Protein AF-A0A9P7H876-F1 (afdb_monomer_lite)

Secondary structure (DSSP, 8-state):
-HHHHHHHHH-PPPP---SS-----HHHHHHHHHHHHHT--GGGS-TT----TTS-HHHHHHHHHHHHHHHHHHHHHHHHTT--HHHHHHHHHHHHHHHHTS-HHHHHHHHHHHHHHHHHHHHHHHHHHHH-SS--HHHHHHHHHHHHHHHHHTTTT-TTHHHHHHHHHHHHHTT-

Structure (mmCIF, N/CA/C/O backbone):
data_AF-A0A9P7H876-F1
#
_entry.id   AF-A0A9P7H876-F1
#
loop_
_atom_site.group_PDB
_atom_site.id
_atom_site.type_symbol
_atom_site.label_atom_id
_atom_site.label_alt_id
_atom_site.label_comp_id
_atom_site.label_asym_id
_atom_site.label_entity_id
_atom_site.label_seq_id
_atom_site.pdbx_PDB_ins_code
_atom_site.Cartn_x
_atom_site.Cartn_y
_atom_site.Cartn_z
_atom_site.occupancy
_atom_site.B_iso_or_equiv
_atom_site.auth_seq_id
_atom_site.auth_comp_id
_atom_site.auth_asym_id
_atom_site.auth_atom_id
_atom_site.pdbx_PDB_model_num
ATOM 1 N N . MET A 1 1 ? -6.556 14.927 -2.100 1.00 37.06 1 MET A N 1
ATOM 2 C CA . MET A 1 1 ? -7.364 13.724 -1.785 1.00 37.06 1 MET A CA 1
ATOM 3 C C . MET A 1 1 ? -8.294 13.955 -0.595 1.00 37.06 1 MET A C 1
ATOM 5 O O . MET A 1 1 ? -9.469 13.637 -0.712 1.00 37.06 1 MET A O 1
ATOM 9 N N . GLU A 1 2 ? -7.834 14.599 0.482 1.00 30.39 2 GLU A N 1
ATOM 10 C CA . GLU A 1 2 ? -8.668 14.987 1.641 1.00 30.39 2 GLU A CA 1
ATOM 11 C C . GLU A 1 2 ? -9.921 15.796 1.259 1.00 30.39 2 GLU A C 1
ATOM 13 O O . GLU A 1 2 ? -11.015 15.513 1.738 1.00 30.39 2 GLU A O 1
ATOM 18 N N . TYR A 1 3 ? -9.801 16.713 0.291 1.00 34.00 3 TYR A N 1
ATOM 19 C CA . TYR A 1 3 ? -10.935 17.474 -0.252 1.00 34.00 3 TYR A CA 1
ATOM 20 C C . TYR A 1 3 ? -12.016 16.610 -0.922 1.00 34.00 3 TYR A C 1
ATOM 22 O O . TYR A 1 3 ? -13.189 16.976 -0.904 1.00 34.00 3 TYR A O 1
ATOM 30 N N . ALA A 1 4 ? -11.655 15.468 -1.516 1.00 43.41 4 ALA A N 1
ATOM 31 C CA . ALA A 1 4 ? -12.630 14.571 -2.137 1.00 43.41 4 ALA A CA 1
ATOM 32 C C . ALA A 1 4 ? -13.400 13.774 -1.073 1.00 43.41 4 ALA A C 1
ATOM 34 O O . ALA A 1 4 ? -14.603 13.570 -1.209 1.00 43.41 4 ALA A O 1
ATOM 35 N N . ILE A 1 5 ? -12.722 13.393 0.013 1.00 46.94 5 ILE A N 1
ATOM 36 C CA . ILE A 1 5 ? -13.298 12.642 1.136 1.00 46.94 5 ILE A CA 1
ATOM 37 C C . ILE A 1 5 ?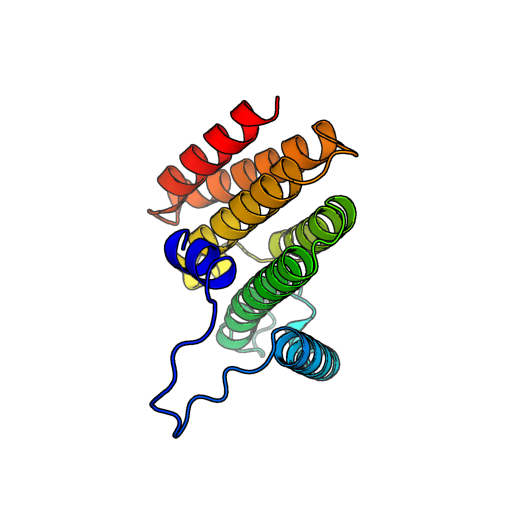 -14.200 13.548 1.992 1.00 46.94 5 ILE A C 1
ATOM 39 O O . ILE A 1 5 ? -15.303 13.144 2.359 1.00 46.94 5 ILE A O 1
ATOM 43 N N . LEU A 1 6 ? -13.788 14.798 2.238 1.00 40.34 6 LEU A N 1
ATOM 44 C CA . LEU A 1 6 ? -14.593 15.796 2.955 1.00 40.34 6 LEU A CA 1
ATOM 45 C C . LEU A 1 6 ? -15.859 16.196 2.179 1.00 40.34 6 LEU A C 1
ATOM 47 O O . LEU A 1 6 ? -16.937 16.264 2.768 1.00 40.34 6 LEU A O 1
ATOM 51 N N . ASN A 1 7 ? -15.771 16.373 0.855 1.00 44.81 7 ASN A N 1
ATOM 52 C CA . ASN A 1 7 ? -16.944 16.688 0.028 1.00 44.81 7 ASN A CA 1
ATOM 53 C C . ASN A 1 7 ? -17.951 15.531 -0.066 1.00 44.81 7 ASN A C 1
ATOM 55 O O . ASN A 1 7 ? -19.152 15.778 -0.156 1.00 44.81 7 ASN A O 1
ATOM 59 N N . LEU A 1 8 ? -17.493 14.277 -0.004 1.00 49.59 8 LEU A N 1
ATOM 60 C CA . LEU A 1 8 ? -18.383 13.110 -0.001 1.00 49.59 8 LEU A CA 1
ATOM 61 C C . LEU A 1 8 ? -19.187 12.977 1.301 1.00 49.59 8 LEU A C 1
ATOM 63 O O . LEU A 1 8 ? -20.261 12.384 1.285 1.00 49.59 8 LEU A O 1
ATOM 67 N N . ARG A 1 9 ? -18.698 13.542 2.414 1.00 44.84 9 ARG A N 1
ATOM 68 C CA . ARG A 1 9 ? -19.367 13.482 3.724 1.00 44.84 9 ARG A CA 1
ATOM 69 C C . ARG A 1 9 ? -20.324 14.653 3.996 1.00 44.84 9 ARG A C 1
ATOM 71 O O . ARG A 1 9 ? -21.127 14.541 4.916 1.00 44.84 9 ARG A O 1
ATOM 78 N N . GLN A 1 10 ? -20.266 15.756 3.238 1.00 43.75 10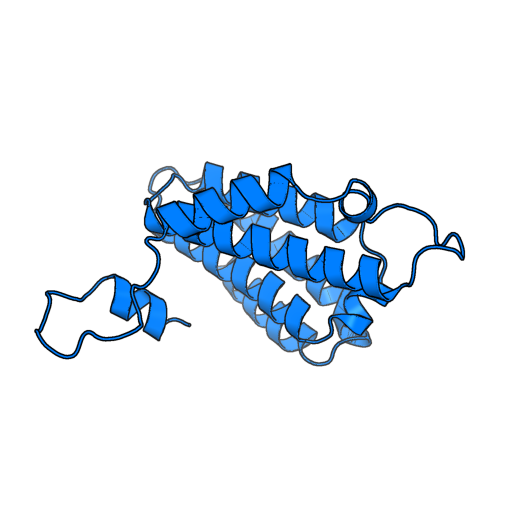 GLN A N 1
ATOM 79 C CA . GLN A 1 10 ? -20.966 17.006 3.598 1.00 43.75 10 GLN A CA 1
ATOM 80 C C . GLN A 1 10 ? -22.099 17.484 2.665 1.00 43.75 10 GLN A C 1
ATOM 82 O O . GLN A 1 10 ? -22.756 18.471 2.995 1.00 43.75 10 GLN A O 1
ATOM 87 N N . GLN A 1 11 ? -22.410 16.842 1.535 1.00 41.97 11 GLN A N 1
ATOM 88 C CA . GLN A 1 11 ? -23.398 17.423 0.607 1.00 41.97 11 GLN A CA 1
ATOM 89 C C . GLN A 1 11 ? -24.859 17.007 0.873 1.00 41.97 11 GLN A C 1
ATOM 91 O O . GLN A 1 11 ? -25.334 15.973 0.409 1.00 41.97 11 GLN A O 1
ATOM 96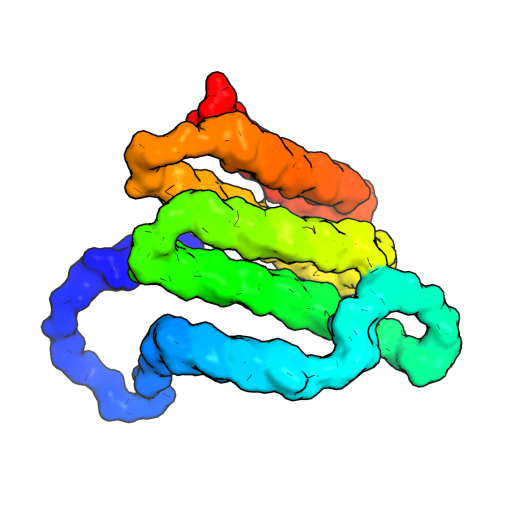 N N . LYS A 1 12 ? -25.611 17.908 1.529 1.00 40.78 12 LYS A N 1
ATOM 97 C CA . LYS A 1 12 ? -27.022 18.178 1.178 1.00 40.78 12 LYS A CA 1
ATOM 98 C C . LYS A 1 12 ? -27.069 18.746 -0.254 1.00 40.78 12 LYS A C 1
ATOM 100 O O . LYS A 1 12 ? -26.170 19.507 -0.607 1.00 40.78 12 LYS A O 1
ATOM 105 N N . PRO A 1 13 ? -28.089 18.435 -1.074 1.00 42.53 13 PRO A N 1
ATOM 106 C CA . PRO A 1 13 ? -28.047 18.731 -2.502 1.00 42.53 13 PRO A CA 1
ATOM 107 C C . PRO A 1 13 ? -28.419 20.194 -2.787 1.00 42.53 13 PRO A C 1
ATOM 109 O O . PRO A 1 13 ? -29.501 20.623 -2.377 1.00 42.53 13 PRO A O 1
ATOM 112 N N . PRO A 1 14 ? -27.629 20.951 -3.569 1.00 40.75 14 PRO A N 1
ATOM 113 C CA . PRO A 1 14 ? -28.162 22.042 -4.359 1.00 40.75 14 PRO A CA 1
ATOM 114 C C . PRO A 1 14 ? -28.348 21.598 -5.815 1.00 40.75 14 PRO A C 1
ATOM 116 O O . PRO A 1 14 ? -27.544 20.876 -6.403 1.00 40.75 14 PRO A O 1
ATOM 119 N N . LYS A 1 15 ? -29.487 22.018 -6.360 1.00 45.75 15 LYS A N 1
ATOM 120 C CA . LYS A 1 15 ? -29.971 21.769 -7.717 1.00 45.75 15 LYS A CA 1
ATOM 121 C C . LYS A 1 15 ? -29.101 22.465 -8.776 1.00 45.75 15 LYS A C 1
ATOM 123 O O . LYS A 1 15 ? -28.617 23.562 -8.528 1.00 45.75 15 LYS A O 1
ATOM 128 N N . ALA A 1 16 ? -29.114 21.868 -9.977 1.00 41.44 16 ALA A N 1
ATOM 129 C CA . ALA A 1 16 ? -28.639 22.366 -11.280 1.00 41.44 16 ALA A CA 1
ATOM 130 C C . ALA A 1 16 ? -27.106 22.363 -11.448 1.00 41.44 16 ALA A C 1
ATOM 132 O O . ALA A 1 16 ? -26.400 23.002 -10.687 1.00 41.44 16 ALA A O 1
ATOM 133 N N . THR A 1 17 ? -26.500 21.644 -12.395 1.00 37.09 17 THR A N 1
ATOM 134 C CA . THR A 1 17 ? -26.864 21.362 -13.794 1.00 37.09 17 THR A CA 1
ATOM 135 C C . THR A 1 17 ? -26.545 19.906 -14.159 1.00 37.09 17 THR A C 1
ATOM 137 O O . THR A 1 17 ? -25.405 19.458 -14.086 1.00 37.09 17 THR A O 1
ATOM 140 N N . ALA A 1 18 ? -27.574 19.161 -14.560 1.00 44.75 18 ALA A N 1
ATOM 141 C CA . ALA A 1 18 ? -27.493 17.752 -14.921 1.00 44.75 18 ALA A CA 1
ATOM 142 C C . ALA A 1 18 ? -27.593 17.591 -16.439 1.00 44.75 18 ALA A C 1
ATOM 144 O O . ALA A 1 18 ? -28.698 17.616 -16.966 1.00 44.75 18 ALA A O 1
ATOM 145 N N . VAL A 1 19 ? -26.461 17.412 -17.124 1.00 39.78 19 VAL A N 1
ATOM 146 C CA . VAL A 1 19 ? -26.380 16.664 -18.389 1.00 39.78 19 VAL A CA 1
ATOM 147 C C . VAL A 1 19 ? -24.948 16.095 -18.483 1.00 39.78 19 VAL A C 1
ATOM 149 O O . VAL A 1 19 ? -23.993 16.861 -18.464 1.00 39.78 19 VAL A O 1
ATOM 152 N N . PHE A 1 20 ? -24.801 14.765 -18.547 1.00 34.69 20 PHE A N 1
ATOM 153 C CA . PHE A 1 20 ? -23.563 13.990 -18.816 1.00 34.69 20 PHE A CA 1
ATOM 154 C C . PHE A 1 20 ? -22.565 13.598 -17.709 1.00 34.69 20 PHE A C 1
ATOM 156 O O . PHE A 1 20 ? -21.537 13.014 -18.033 1.00 34.69 20 PHE A O 1
ATOM 163 N N . CYS A 1 21 ? -22.879 13.736 -16.421 1.00 37.50 21 CYS A N 1
ATOM 164 C CA . CYS A 1 21 ? -22.127 13.025 -15.374 1.00 37.50 21 CYS A CA 1
ATOM 165 C C . CYS A 1 21 ? -23.088 12.353 -14.391 1.00 37.50 21 CYS A C 1
ATOM 167 O O . CYS A 1 21 ? -23.194 12.773 -13.238 1.00 37.50 21 CYS A O 1
ATOM 169 N N . GLU A 1 22 ? -23.789 11.301 -14.827 1.00 39.00 22 GLU A N 1
ATOM 170 C CA . GLU A 1 22 ? -24.273 10.307 -13.865 1.00 39.00 22 GLU A CA 1
ATOM 171 C C . GLU A 1 22 ? -23.036 9.666 -13.242 1.00 39.00 22 GLU A C 1
ATOM 173 O O . GLU A 1 22 ? -22.391 8.790 -13.813 1.00 39.00 22 GLU A O 1
ATOM 178 N N . ARG A 1 23 ? -22.625 10.210 -12.097 1.00 50.03 23 ARG A N 1
ATOM 179 C CA . ARG A 1 23 ? -21.533 9.679 -11.294 1.00 50.03 23 ARG A CA 1
ATOM 180 C C . ARG A 1 23 ? -21.954 8.253 -10.923 1.00 50.03 23 ARG A C 1
ATOM 182 O O . ARG A 1 23 ? -22.947 8.125 -10.203 1.00 50.03 23 ARG A O 1
ATOM 189 N N . PRO A 1 24 ? -21.283 7.198 -11.422 1.00 52.22 24 PRO A N 1
ATOM 190 C CA . PRO A 1 24 ? -21.703 5.841 -11.119 1.00 52.22 24 PRO A CA 1
ATOM 191 C C . PRO A 1 24 ? -21.682 5.680 -9.604 1.00 52.22 24 PRO A C 1
ATOM 193 O O . PRO A 1 24 ? -20.747 6.137 -8.935 1.00 52.22 24 PRO A O 1
ATOM 196 N N . SER A 1 25 ? -22.744 5.095 -9.050 1.00 53.56 25 SER A N 1
ATOM 197 C CA . SER A 1 25 ? -22.785 4.836 -7.618 1.00 53.56 25 SER A CA 1
ATOM 198 C C . SER A 1 25 ? -21.553 4.002 -7.235 1.00 53.56 25 SER A C 1
ATOM 200 O O . SER A 1 25 ? -21.103 3.164 -8.023 1.00 53.56 25 SER A O 1
ATOM 202 N N . PRO A 1 26 ? -20.983 4.180 -6.032 1.00 55.97 26 PRO A N 1
ATOM 203 C CA . PRO A 1 26 ? -19.847 3.372 -5.588 1.00 55.97 26 PRO A CA 1
ATOM 204 C C . PRO A 1 26 ? -20.117 1.862 -5.693 1.00 55.97 26 PRO A C 1
ATOM 206 O O . PRO A 1 26 ? -19.214 1.081 -5.967 1.00 55.97 26 PRO A O 1
ATOM 209 N N . THR A 1 27 ? -21.381 1.453 -5.550 1.00 53.44 27 THR A N 1
ATOM 210 C CA . THR A 1 27 ? -21.845 0.082 -5.795 1.00 53.44 27 THR A CA 1
ATOM 211 C C . THR A 1 27 ? -21.708 -0.345 -7.258 1.00 53.44 27 THR A C 1
ATOM 213 O O . THR A 1 27 ? -21.168 -1.418 -7.504 1.00 53.44 27 THR A O 1
ATOM 216 N N . ALA A 1 28 ? -22.101 0.495 -8.219 1.00 57.97 28 ALA A N 1
ATOM 217 C CA . ALA A 1 28 ? -21.959 0.213 -9.647 1.00 57.97 28 ALA A CA 1
ATOM 218 C C . ALA A 1 28 ? -20.484 0.129 -10.076 1.00 57.97 28 ALA A C 1
ATOM 220 O O . ALA A 1 28 ? -20.132 -0.684 -10.931 1.00 57.97 28 ALA A O 1
ATOM 221 N N . LEU A 1 29 ? -19.601 0.920 -9.453 1.00 57.69 29 LEU A N 1
ATOM 222 C CA . LEU A 1 29 ? -18.151 0.813 -9.658 1.00 57.69 29 LEU A CA 1
ATOM 223 C C . LEU A 1 29 ? -17.593 -0.519 -9.140 1.00 57.69 29 LEU A C 1
ATOM 225 O O . LEU A 1 29 ? -16.807 -1.156 -9.838 1.00 57.69 29 LEU A O 1
ATOM 229 N N . LEU A 1 30 ? -18.017 -0.962 -7.952 1.00 58.06 30 LEU A N 1
ATOM 230 C CA . LEU A 1 30 ? -17.601 -2.250 -7.384 1.00 58.06 30 LEU A CA 1
ATOM 231 C C . LEU A 1 30 ? -18.123 -3.440 -8.199 1.00 58.06 30 LEU A C 1
ATOM 233 O O . LEU A 1 30 ? -17.388 -4.397 -8.419 1.00 58.06 30 LEU A O 1
ATOM 237 N N . GLU A 1 31 ? -19.363 -3.380 -8.686 1.00 61.56 31 GLU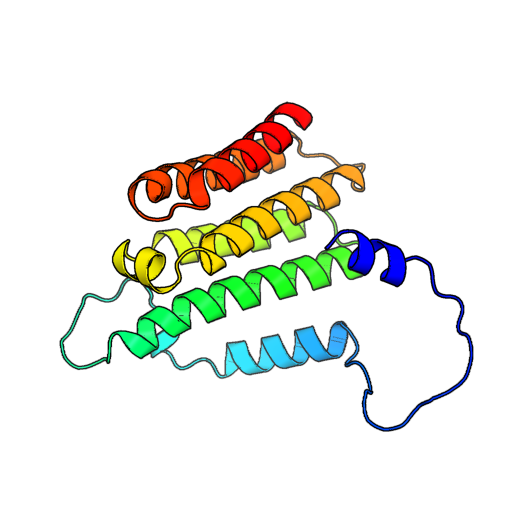 A N 1
ATOM 238 C CA . GLU A 1 31 ? -19.929 -4.412 -9.565 1.00 61.56 31 GLU A CA 1
ATOM 239 C C . GLU A 1 31 ? -19.218 -4.460 -10.920 1.00 61.56 31 GLU A C 1
ATOM 241 O O . GLU A 1 31 ? -18.868 -5.540 -11.398 1.00 61.56 31 GLU A O 1
ATOM 246 N N . SER A 1 32 ? -18.924 -3.296 -11.503 1.00 55.28 32 SER A N 1
ATOM 247 C CA . SER A 1 32 ? -18.141 -3.204 -12.740 1.00 55.28 32 SER A CA 1
ATOM 248 C C . SER A 1 32 ? -16.734 -3.773 -12.548 1.00 55.28 32 SER A C 1
ATOM 250 O O . SER A 1 32 ? -16.229 -4.487 -13.413 1.00 55.28 32 SER A O 1
ATOM 252 N N . LEU A 1 33 ? -16.110 -3.523 -11.393 1.00 56.59 33 LEU A N 1
ATOM 253 C CA . LEU A 1 33 ? -14.829 -4.128 -11.029 1.00 56.59 33 LEU A CA 1
ATOM 254 C C . LEU A 1 33 ? -14.922 -5.636 -10.840 1.00 56.59 33 LEU A C 1
ATOM 256 O O . LEU A 1 33 ? -14.048 -6.352 -11.317 1.00 56.59 33 LEU A O 1
ATOM 260 N N . ALA A 1 34 ? -15.975 -6.133 -10.193 1.00 62.66 34 ALA A N 1
ATOM 261 C CA . ALA A 1 34 ? -16.193 -7.566 -10.036 1.00 62.66 34 ALA A CA 1
ATOM 262 C C . ALA A 1 34 ? -16.342 -8.260 -11.402 1.00 62.66 34 ALA A C 1
ATOM 264 O O . ALA A 1 34 ? -15.735 -9.308 -11.633 1.00 62.66 34 ALA A O 1
ATOM 265 N N . GLN A 1 35 ? -17.073 -7.648 -12.339 1.00 55.12 35 GLN A N 1
ATOM 266 C CA . GLN A 1 35 ? -17.201 -8.142 -13.713 1.00 55.12 35 GLN A CA 1
ATOM 267 C C . GLN A 1 35 ? -15.879 -8.072 -14.487 1.00 55.12 35 GLN A C 1
ATOM 269 O O . GLN A 1 35 ? -15.509 -9.038 -15.160 1.00 55.12 35 GLN A O 1
ATOM 274 N N . LEU A 1 36 ? -15.124 -6.978 -14.357 1.00 54.72 36 LEU A N 1
ATOM 275 C CA . LEU A 1 36 ? -13.788 -6.847 -14.946 1.00 54.72 36 LEU A CA 1
ATOM 276 C C . LEU A 1 36 ? -12.816 -7.897 -14.388 1.00 54.72 36 LEU A C 1
ATOM 278 O O . LEU A 1 36 ? -12.060 -8.498 -15.149 1.00 54.72 36 LEU A O 1
ATOM 282 N N . LYS A 1 37 ? -12.877 -8.181 -13.083 1.00 54.34 37 LYS A N 1
ATOM 283 C CA . LYS A 1 37 ? -12.071 -9.209 -12.409 1.00 54.34 37 LYS A CA 1
ATOM 284 C C . LYS A 1 37 ? -12.420 -10.618 -12.884 1.00 54.34 37 LYS A C 1
ATOM 286 O O . LYS A 1 37 ? -11.522 -11.429 -13.123 1.00 54.34 37 LYS A O 1
ATOM 291 N N . ALA A 1 38 ? -13.710 -10.912 -13.045 1.00 58.72 38 ALA A N 1
ATOM 292 C CA . ALA A 1 38 ? -14.180 -12.179 -13.600 1.00 58.72 38 ALA A CA 1
ATOM 293 C C . ALA A 1 38 ? -13.743 -12.359 -15.064 1.00 58.72 38 ALA A C 1
ATOM 295 O O . ALA A 1 38 ? -13.438 -13.473 -15.483 1.00 58.72 38 ALA A O 1
ATOM 296 N N . SER A 1 39 ? -13.639 -11.253 -15.804 1.00 52.19 39 SER A N 1
ATOM 297 C CA . SER A 1 39 ? -13.244 -11.217 -17.217 1.00 52.19 39 SER A CA 1
ATOM 298 C C . SER A 1 39 ? -11.732 -11.073 -17.432 1.00 52.19 39 SER A C 1
ATOM 300 O O . SER A 1 39 ? -11.281 -10.997 -18.575 1.00 52.19 39 SER A O 1
ATOM 302 N N . LYS A 1 40 ? -10.931 -11.012 -16.354 1.00 56.00 40 LYS A N 1
ATOM 303 C CA . LYS A 1 40 ? -9.481 -10.794 -16.427 1.00 56.00 40 LYS A CA 1
ATOM 304 C C . LYS A 1 40 ? -8.829 -11.976 -17.162 1.00 56.00 40 LYS A C 1
ATOM 306 O O . LYS A 1 40 ? -8.925 -13.106 -16.672 1.00 56.00 40 LYS A O 1
ATOM 311 N N . PRO A 1 41 ? -8.138 -11.749 -18.297 1.00 55.38 41 PRO A N 1
ATOM 312 C CA . PRO A 1 41 ? -7.391 -12.797 -18.978 1.00 55.38 41 PRO A CA 1
ATOM 313 C C . PRO A 1 41 ? -6.427 -13.471 -18.000 1.00 55.38 41 PRO A C 1
ATOM 315 O O . PRO A 1 41 ? -5.742 -12.779 -17.246 1.00 55.38 41 PRO A O 1
ATOM 318 N N . PHE A 1 42 ? -6.347 -14.805 -18.030 1.00 53.75 42 PHE A N 1
ATOM 319 C CA . PHE A 1 42 ? -5.460 -15.602 -17.166 1.00 53.75 42 PHE A CA 1
ATOM 320 C C . PHE A 1 42 ? -4.010 -15.083 -17.167 1.00 53.75 42 PHE A C 1
ATOM 322 O O . PHE A 1 42 ? -3.344 -15.065 -16.139 1.00 53.75 42 PHE A O 1
ATOM 329 N N . VAL A 1 43 ? -3.573 -14.548 -18.307 1.00 49.50 43 VAL A N 1
ATOM 330 C CA . VAL A 1 43 ? -2.281 -13.885 -18.519 1.00 49.50 43 VAL A CA 1
ATOM 331 C C . VAL A 1 43 ? -2.002 -12.728 -17.545 1.00 49.50 43 VAL A C 1
ATOM 333 O O . VAL A 1 43 ? -0.862 -12.518 -17.157 1.00 49.50 43 VAL A O 1
ATOM 336 N N . LEU A 1 44 ? -3.023 -11.986 -17.106 1.00 50.94 44 LEU A N 1
ATOM 337 C CA . LEU A 1 44 ? -2.863 -10.877 -16.157 1.00 50.94 44 LEU A CA 1
ATOM 338 C C . LEU A 1 44 ? -2.962 -11.324 -14.687 1.00 50.94 44 LEU A C 1
ATOM 340 O O . LEU A 1 44 ? -2.822 -10.487 -13.795 1.00 50.94 44 LEU A O 1
ATOM 344 N N . ARG A 1 45 ? -3.276 -12.601 -14.413 1.00 54.84 45 ARG A N 1
ATOM 345 C CA . ARG A 1 45 ? -3.365 -13.136 -13.042 1.00 54.84 45 ARG A CA 1
ATOM 346 C C . ARG A 1 45 ? -2.015 -13.544 -12.462 1.00 54.84 45 ARG A C 1
ATOM 348 O O . ARG A 1 45 ? -1.941 -13.690 -11.252 1.00 54.84 45 ARG A O 1
ATOM 355 N N . VAL A 1 46 ? -0.983 -13.733 -13.283 1.00 55.88 46 VAL A N 1
ATOM 356 C CA . VAL A 1 46 ? 0.294 -14.285 -12.820 1.00 55.88 46 VAL A CA 1
ATOM 357 C C . VAL A 1 46 ? 1.409 -13.269 -13.046 1.00 55.88 46 VAL A C 1
ATOM 359 O O . VAL A 1 46 ? 2.006 -13.207 -14.119 1.00 55.88 46 VAL A O 1
ATOM 362 N N . LEU A 1 47 ? 1.677 -12.451 -12.024 1.00 55.91 47 LEU A N 1
ATOM 363 C CA . LEU A 1 47 ? 2.818 -11.523 -12.007 1.00 55.91 47 LEU A CA 1
ATOM 364 C C . LEU A 1 47 ? 4.160 -12.272 -11.900 1.00 55.91 47 LEU A C 1
ATOM 366 O O . LEU A 1 47 ? 5.192 -11.757 -12.326 1.00 55.91 47 LEU A O 1
ATOM 370 N N . SER A 1 48 ? 4.106 -13.520 -11.431 1.00 49.75 48 SER A N 1
ATOM 371 C CA . SER A 1 48 ? 5.208 -14.447 -11.173 1.00 49.75 48 SER A CA 1
ATOM 372 C C . SER A 1 48 ? 5.686 -15.270 -12.390 1.00 49.75 48 SER A C 1
ATOM 374 O O . SER A 1 48 ? 6.618 -16.063 -12.258 1.00 49.75 48 SER A O 1
ATOM 376 N N . GLN A 1 49 ? 5.115 -15.104 -13.596 1.00 53.41 49 GLN A N 1
ATOM 377 C CA . GLN A 1 49 ? 5.600 -15.815 -14.795 1.00 53.41 49 GLN A CA 1
ATOM 378 C C . GLN A 1 49 ? 6.930 -15.238 -15.306 1.00 53.41 49 GLN A C 1
ATOM 380 O O . GLN A 1 49 ? 7.035 -14.026 -15.544 1.00 53.41 49 GLN A O 1
ATOM 385 N N . SER A 1 50 ? 7.905 -16.130 -15.548 1.00 47.81 50 SER A N 1
ATOM 386 C CA . SER A 1 50 ? 9.214 -15.824 -16.149 1.00 47.81 50 SER A CA 1
ATOM 387 C C . SER A 1 50 ? 9.059 -14.993 -17.435 1.00 47.81 50 SER A C 1
ATOM 389 O O . SER A 1 50 ? 7.983 -14.978 -18.053 1.00 47.81 50 SER A O 1
ATOM 391 N N . PRO A 1 51 ? 10.088 -14.232 -17.844 1.00 49.59 51 PRO A N 1
ATOM 392 C CA . PRO A 1 51 ? 10.045 -13.470 -19.082 1.00 49.59 51 PRO A CA 1
ATOM 393 C C . PRO A 1 51 ? 10.172 -14.425 -20.278 1.00 49.59 51 PRO A C 1
ATOM 395 O O . PRO A 1 51 ? 11.181 -14.418 -20.968 1.00 49.59 51 PRO A O 1
ATOM 398 N N . ASP A 1 52 ? 9.164 -15.263 -20.523 1.00 48.56 52 ASP A N 1
ATOM 399 C CA . ASP A 1 52 ? 9.020 -15.914 -21.820 1.00 48.56 52 ASP A CA 1
ATOM 400 C C . ASP A 1 52 ? 8.758 -14.832 -22.871 1.00 48.56 52 ASP A C 1
ATOM 402 O O . ASP A 1 52 ? 7.868 -13.985 -22.728 1.00 48.56 52 ASP A O 1
ATOM 406 N N . GLU A 1 53 ? 9.564 -14.877 -23.930 1.00 49.00 53 GLU A N 1
ATOM 407 C CA . GLU A 1 53 ? 9.781 -13.851 -24.962 1.00 49.00 53 GLU A CA 1
ATOM 408 C C . GLU A 1 53 ? 8.533 -13.488 -25.798 1.00 49.00 53 GLU A C 1
ATOM 410 O O . GLU A 1 53 ? 8.595 -12.642 -26.689 1.00 49.00 53 GLU A O 1
ATOM 415 N N . LEU A 1 54 ? 7.377 -14.092 -25.511 1.00 43.72 54 LEU A N 1
ATOM 416 C CA . LEU A 1 54 ? 6.155 -14.008 -26.316 1.00 43.72 54 LEU A CA 1
ATOM 417 C C . LEU A 1 54 ? 5.058 -13.102 -25.743 1.00 43.72 54 LEU A C 1
ATOM 419 O O . LEU A 1 54 ? 4.141 -12.727 -26.475 1.00 43.72 54 LEU A O 1
ATOM 423 N N . GLN A 1 55 ? 5.133 -12.698 -24.472 1.00 50.44 55 GLN A N 1
ATOM 424 C CA . GLN A 1 55 ? 4.214 -11.697 -23.925 1.00 50.44 55 GLN A CA 1
ATOM 425 C C . GLN A 1 55 ? 4.912 -10.348 -23.830 1.00 50.44 55 GLN A C 1
ATOM 427 O O . GLN A 1 55 ? 5.840 -10.170 -23.045 1.00 50.44 55 GLN A O 1
ATOM 432 N N . SER A 1 56 ? 4.444 -9.380 -24.623 1.00 53.84 56 SER A N 1
ATOM 433 C CA . SER A 1 56 ? 4.939 -8.005 -24.574 1.00 53.84 56 SER A CA 1
ATOM 434 C C . SER A 1 56 ? 4.977 -7.521 -23.125 1.00 53.84 56 SER A C 1
ATOM 436 O O . SER A 1 56 ? 3.941 -7.484 -22.457 1.00 53.84 56 SER A O 1
ATOM 438 N N . ASN A 1 57 ? 6.160 -7.113 -22.655 1.00 57.91 57 ASN A N 1
ATOM 439 C CA . ASN A 1 57 ? 6.388 -6.557 -21.316 1.00 57.91 57 ASN A CA 1
ATOM 440 C C . ASN A 1 57 ? 5.321 -5.510 -20.922 1.00 57.91 57 ASN A C 1
ATOM 442 O O . ASN A 1 57 ? 4.938 -5.408 -19.760 1.00 57.91 57 ASN A O 1
ATOM 446 N N . ARG A 1 58 ? 4.750 -4.810 -21.915 1.00 59.59 58 ARG A N 1
ATOM 447 C CA . ARG A 1 58 ? 3.639 -3.859 -21.782 1.00 59.59 58 ARG A CA 1
ATOM 448 C C . ARG A 1 58 ? 2.388 -4.434 -21.099 1.00 59.59 58 ARG A C 1
ATOM 450 O O . ARG A 1 58 ? 1.786 -3.738 -20.287 1.00 59.59 58 ARG A O 1
ATOM 457 N N . CYS A 1 59 ? 2.009 -5.681 -21.384 1.00 61.25 59 CYS A N 1
ATOM 458 C CA . CYS A 1 59 ? 0.840 -6.327 -20.775 1.00 61.25 59 CYS A CA 1
ATOM 459 C C . CYS A 1 59 ? 1.071 -6.654 -19.293 1.00 61.25 59 CYS A C 1
ATOM 461 O O . CYS A 1 59 ? 0.167 -6.461 -18.481 1.00 61.25 59 CYS A O 1
ATOM 463 N N . LYS A 1 60 ? 2.289 -7.077 -18.929 1.00 62.62 60 LYS A N 1
ATOM 464 C CA . LYS A 1 60 ? 2.667 -7.341 -17.532 1.00 62.62 60 LYS A CA 1
ATOM 465 C C . LYS A 1 60 ? 2.728 -6.045 -16.709 1.00 62.62 60 LYS A C 1
ATOM 467 O O . LYS A 1 60 ? 2.207 -6.002 -15.601 1.00 62.62 60 LYS A O 1
ATOM 472 N N . PHE A 1 61 ? 3.234 -4.948 -17.282 1.00 66.69 61 PHE A N 1
ATOM 473 C CA . PHE A 1 61 ? 3.214 -3.630 -16.623 1.00 66.69 61 PHE A CA 1
ATOM 474 C C . PHE A 1 61 ? 1.797 -3.116 -16.362 1.00 66.69 61 PHE A C 1
ATOM 476 O O . PHE A 1 61 ? 1.493 -2.644 -15.265 1.00 66.69 61 PHE A O 1
ATOM 483 N N . MET A 1 62 ? 0.909 -3.252 -17.350 1.00 69.44 62 MET A N 1
ATOM 484 C CA . MET A 1 62 ? -0.500 -2.915 -17.161 1.00 69.44 62 MET A CA 1
ATOM 485 C C . MET A 1 62 ? -1.162 -3.787 -16.092 1.00 69.44 62 MET A C 1
ATOM 487 O O . MET A 1 62 ? -2.027 -3.291 -15.376 1.00 69.44 62 MET A O 1
ATOM 491 N N . ALA A 1 63 ? -0.747 -5.049 -15.933 1.00 70.31 63 ALA A N 1
ATOM 492 C CA . ALA A 1 63 ? -1.273 -5.919 -14.884 1.00 70.31 63 ALA A CA 1
ATOM 493 C C . ALA A 1 63 ? -1.019 -5.343 -13.482 1.00 70.31 63 ALA A C 1
ATOM 495 O O . ALA A 1 63 ? -1.953 -5.297 -12.685 1.00 70.31 63 ALA A O 1
ATOM 496 N N . VAL A 1 64 ? 0.189 -4.829 -13.212 1.00 71.81 64 VAL A N 1
ATOM 497 C CA . VAL A 1 64 ? 0.519 -4.183 -11.927 1.00 71.81 64 VAL A CA 1
ATOM 498 C C . VAL A 1 64 ? -0.370 -2.964 -11.691 1.00 71.81 64 VAL A C 1
ATOM 500 O O . VAL A 1 64 ? -1.015 -2.869 -10.650 1.00 71.81 64 VAL A O 1
ATOM 503 N N . GLN A 1 65 ? -0.491 -2.065 -12.671 1.00 72.94 65 GLN A N 1
ATOM 504 C CA . GLN A 1 65 ? -1.353 -0.882 -12.545 1.00 72.94 65 GLN A CA 1
ATOM 505 C C . GLN A 1 65 ? -2.833 -1.240 -12.337 1.00 72.94 65 GLN A C 1
ATOM 507 O O . GLN A 1 65 ? -3.523 -0.573 -11.560 1.00 72.94 65 GLN A O 1
ATOM 512 N N . ILE A 1 66 ? -3.323 -2.290 -13.007 1.00 74.44 66 ILE A N 1
ATOM 513 C CA . ILE A 1 66 ? -4.691 -2.797 -12.842 1.00 74.44 66 ILE A CA 1
ATOM 514 C C . ILE A 1 66 ? -4.879 -3.336 -11.426 1.00 74.44 66 ILE A C 1
ATOM 516 O O . ILE A 1 66 ? -5.825 -2.927 -10.761 1.00 74.44 66 ILE A O 1
ATOM 520 N N . THR A 1 67 ? -3.970 -4.185 -10.942 1.00 75.06 67 THR A N 1
ATOM 521 C CA . THR A 1 67 ? -4.026 -4.745 -9.582 1.00 75.06 67 THR A CA 1
ATOM 522 C C . THR A 1 67 ? -4.006 -3.642 -8.518 1.00 75.06 67 THR A C 1
ATOM 524 O O . THR A 1 67 ? -4.804 -3.666 -7.583 1.00 75.06 67 THR A O 1
ATOM 527 N N . CYS A 1 68 ? -3.176 -2.611 -8.690 1.00 75.38 68 CYS A N 1
ATOM 528 C CA . CYS A 1 68 ? -3.118 -1.488 -7.750 1.00 75.38 68 CYS A CA 1
ATOM 529 C C . CYS A 1 68 ? -4.393 -0.644 -7.764 1.00 75.38 68 CYS A C 1
ATOM 531 O O . CYS A 1 68 ? -4.906 -0.253 -6.716 1.00 75.38 68 CYS A O 1
ATOM 533 N N . THR A 1 69 ? -4.931 -0.380 -8.955 1.00 77.19 69 THR A N 1
ATOM 534 C CA . THR A 1 69 ? -6.204 0.334 -9.105 1.00 77.19 69 THR A CA 1
ATOM 535 C C . THR A 1 69 ? -7.359 -0.457 -8.492 1.00 77.19 69 THR A C 1
ATOM 537 O O . THR A 1 69 ? -8.187 0.115 -7.790 1.00 77.19 69 THR A O 1
ATOM 540 N N . GLU A 1 70 ? -7.400 -1.770 -8.712 1.00 77.75 70 GLU A N 1
ATOM 541 C CA . GLU A 1 70 ? -8.416 -2.664 -8.155 1.00 77.75 70 GLU A CA 1
ATOM 542 C C . GLU A 1 70 ? -8.403 -2.640 -6.621 1.00 77.75 70 GLU A C 1
ATOM 544 O O . GLU A 1 70 ? -9.450 -2.444 -6.000 1.00 77.75 70 GLU A O 1
ATOM 549 N N . ALA A 1 71 ? -7.225 -2.781 -6.008 1.00 77.69 71 ALA A N 1
ATOM 550 C CA . ALA A 1 71 ? -7.070 -2.739 -4.558 1.00 77.69 71 ALA A CA 1
ATOM 551 C C . ALA A 1 71 ? -7.571 -1.416 -3.965 1.00 77.69 71 ALA A C 1
ATOM 553 O O . ALA A 1 71 ? -8.363 -1.418 -3.021 1.00 77.69 71 ALA A O 1
ATOM 554 N N . LEU A 1 72 ? -7.177 -0.288 -4.565 1.00 76.50 72 LEU A N 1
ATOM 555 C CA . LEU A 1 72 ? -7.614 1.036 -4.128 1.00 76.50 72 LEU A CA 1
ATOM 556 C C . LEU A 1 72 ? -9.131 1.190 -4.193 1.00 76.50 72 LEU A C 1
ATOM 558 O O . LEU A 1 72 ? -9.734 1.650 -3.228 1.00 76.50 72 LEU A O 1
ATOM 562 N N . VAL A 1 73 ? -9.768 0.791 -5.296 1.00 76.12 73 VAL A N 1
ATOM 563 C CA . VAL A 1 73 ? -11.222 0.948 -5.416 1.00 76.12 73 VAL A CA 1
ATOM 564 C C . VAL A 1 73 ? -11.968 0.016 -4.460 1.00 76.12 73 VAL A C 1
ATOM 566 O O . VAL A 1 73 ? -12.967 0.435 -3.875 1.00 76.12 73 VAL A O 1
ATOM 569 N N . ASN A 1 74 ? -11.477 -1.205 -4.233 1.00 78.19 74 ASN A N 1
ATOM 570 C CA . ASN A 1 74 ? -12.063 -2.107 -3.240 1.00 78.19 74 ASN A CA 1
ATOM 571 C C . ASN A 1 74 ? -11.993 -1.505 -1.831 1.00 78.19 74 ASN A C 1
ATOM 573 O O . ASN A 1 74 ? -13.011 -1.448 -1.142 1.00 78.19 74 ASN A O 1
ATOM 577 N N . ILE A 1 75 ? -10.832 -0.978 -1.430 1.00 77.06 75 ILE A N 1
ATOM 578 C CA . ILE A 1 75 ? -10.668 -0.317 -0.128 1.00 77.06 75 ILE A CA 1
ATOM 579 C C . ILE A 1 75 ? -11.562 0.926 -0.030 1.00 77.06 75 ILE A C 1
ATOM 581 O O . ILE A 1 75 ? -12.265 1.099 0.963 1.00 77.06 75 ILE A O 1
ATOM 585 N N . MET A 1 76 ? -11.611 1.765 -1.069 1.00 72.94 76 MET A N 1
ATOM 586 C CA . MET A 1 76 ? -12.513 2.923 -1.113 1.00 72.94 76 MET A CA 1
ATOM 587 C C . MET A 1 76 ? -13.985 2.514 -0.967 1.00 72.94 76 MET A C 1
ATOM 589 O O . MET A 1 76 ? -14.750 3.194 -0.283 1.00 72.94 76 MET A O 1
ATOM 593 N N . GLY A 1 77 ? -14.385 1.405 -1.590 1.00 72.62 77 GLY A N 1
ATOM 594 C CA . GLY A 1 77 ? -15.725 0.843 -1.476 1.00 72.62 77 GLY A CA 1
ATOM 595 C C . GLY A 1 77 ? -16.062 0.379 -0.059 1.00 72.62 77 GLY A C 1
ATOM 596 O O . GLY A 1 77 ? -17.145 0.687 0.442 1.00 72.62 77 GLY A O 1
ATOM 597 N N . LEU A 1 78 ? -15.127 -0.309 0.599 1.00 78.19 78 LEU A N 1
ATOM 598 C CA . LEU A 1 78 ? -15.255 -0.740 1.995 1.00 78.19 78 LEU A CA 1
ATOM 599 C C . LEU A 1 78 ? -15.360 0.458 2.944 1.00 78.19 78 LEU A C 1
ATOM 601 O O . LEU A 1 78 ? -16.286 0.526 3.751 1.00 78.19 78 LEU A O 1
ATOM 605 N N . LEU A 1 79 ? -14.485 1.452 2.777 1.00 74.62 79 LEU A N 1
ATOM 606 C CA . LEU A 1 79 ? -14.521 2.701 3.540 1.00 74.62 79 LEU A CA 1
ATOM 607 C C . LEU A 1 79 ? -15.845 3.451 3.361 1.00 74.62 79 LEU A C 1
ATOM 609 O O . LEU A 1 79 ? -16.406 3.964 4.327 1.00 74.62 79 LEU A O 1
ATOM 613 N N . HIS A 1 80 ? -16.366 3.513 2.133 1.00 73.38 80 HIS A N 1
ATOM 614 C CA . HIS A 1 80 ? -17.646 4.164 1.855 1.00 73.38 80 HIS A CA 1
ATOM 615 C C . HIS A 1 80 ? -18.812 3.481 2.577 1.00 73.38 80 HIS A C 1
ATOM 617 O O . HIS A 1 80 ? -19.730 4.156 3.040 1.00 73.38 80 HIS A O 1
ATOM 623 N N . ARG A 1 81 ? -18.761 2.152 2.697 1.00 75.12 81 ARG A N 1
ATOM 624 C CA . ARG A 1 81 ? -19.767 1.349 3.402 1.00 75.12 81 ARG A CA 1
ATOM 625 C C . ARG A 1 81 ? -19.537 1.260 4.911 1.00 75.12 81 ARG A C 1
ATOM 627 O O . ARG A 1 81 ? -20.308 0.573 5.567 1.00 75.12 81 ARG A O 1
ATOM 634 N N . GLN A 1 82 ? -18.516 1.938 5.444 1.00 74.31 82 GLN A N 1
ATOM 635 C CA . GLN A 1 82 ? -18.118 1.841 6.854 1.00 74.31 82 GLN A CA 1
ATOM 636 C C . GLN A 1 82 ? -17.887 0.382 7.283 1.00 74.31 82 GLN A C 1
ATOM 638 O O . GLN A 1 82 ? -18.266 -0.028 8.376 1.00 74.31 82 GLN A O 1
ATOM 643 N N . ALA A 1 83 ? -17.307 -0.418 6.383 1.00 76.88 83 ALA A N 1
ATOM 644 C CA . ALA A 1 83 ? -16.947 -1.797 6.677 1.00 76.88 83 ALA A CA 1
ATOM 645 C C . ALA A 1 83 ? -15.908 -1.850 7.815 1.00 76.88 83 ALA A C 1
ATOM 647 O O . ALA A 1 83 ? -15.110 -0.915 7.949 1.00 76.88 83 ALA A O 1
ATOM 648 N N . PRO A 1 84 ? -15.882 -2.935 8.607 1.00 80.38 84 PRO A N 1
ATOM 649 C CA . PRO A 1 84 ? -14.910 -3.087 9.683 1.00 80.38 84 PRO A CA 1
ATOM 650 C C . PRO A 1 84 ? -13.475 -3.078 9.142 1.00 80.38 84 PRO A C 1
ATOM 652 O O . PRO A 1 84 ? -13.201 -3.573 8.042 1.00 80.38 84 PRO A O 1
ATOM 655 N N . VAL A 1 85 ? -12.531 -2.575 9.940 1.00 82.69 85 VAL A N 1
ATOM 656 C CA . VAL A 1 85 ? -11.117 -2.422 9.563 1.00 82.69 85 VAL A CA 1
ATOM 657 C C . VAL A 1 85 ? -10.493 -3.749 9.132 1.00 82.69 85 VAL A C 1
ATOM 659 O O . VAL A 1 85 ? -9.667 -3.775 8.226 1.00 82.69 85 VAL A O 1
ATOM 662 N N . ASN A 1 86 ? -10.943 -4.868 9.704 1.00 83.12 86 ASN A N 1
ATOM 663 C CA . ASN A 1 86 ? -10.477 -6.208 9.345 1.00 83.12 86 ASN A CA 1
ATOM 664 C C . ASN A 1 86 ? -10.736 -6.558 7.870 1.00 83.12 86 ASN A C 1
ATOM 666 O O . ASN A 1 86 ? -9.917 -7.236 7.250 1.00 83.12 86 ASN A O 1
ATOM 670 N N . GLU A 1 87 ? -11.838 -6.086 7.277 1.00 82.94 87 GLU A N 1
ATOM 671 C CA . GLU A 1 87 ? -12.089 -6.282 5.844 1.00 82.94 87 GLU A CA 1
ATOM 672 C C . GLU A 1 87 ? -11.145 -5.436 4.987 1.00 82.94 87 GLU A C 1
ATOM 674 O O . GLU A 1 87 ? -10.647 -5.906 3.962 1.00 82.94 87 GLU A O 1
ATOM 679 N N . VAL A 1 88 ? -10.843 -4.213 5.433 1.00 82.50 88 VAL A N 1
ATOM 680 C CA . VAL A 1 88 ? -9.881 -3.324 4.769 1.00 82.50 88 VAL A CA 1
ATOM 681 C C . VAL A 1 88 ? -8.468 -3.910 4.825 1.00 82.50 88 VAL A C 1
ATOM 683 O O . VAL A 1 88 ? -7.793 -3.964 3.796 1.00 82.50 88 VAL A O 1
ATOM 686 N N . ILE A 1 89 ? -8.049 -4.411 5.993 1.00 84.81 89 ILE A N 1
ATOM 687 C CA . ILE A 1 89 ? -6.762 -5.094 6.191 1.00 84.81 89 ILE A CA 1
ATOM 688 C C . ILE A 1 89 ? -6.652 -6.285 5.243 1.00 84.81 89 ILE A C 1
ATOM 690 O O . ILE A 1 89 ? -5.669 -6.390 4.520 1.00 84.81 89 ILE A O 1
ATOM 694 N N . LYS A 1 90 ? -7.684 -7.131 5.164 1.00 86.75 90 LYS A N 1
ATOM 695 C CA . LYS A 1 90 ? -7.676 -8.314 4.296 1.00 86.75 90 LYS A CA 1
ATOM 696 C C . LYS A 1 90 ? -7.457 -7.967 2.819 1.00 86.75 90 LYS A C 1
ATOM 698 O O . LYS A 1 90 ? -6.693 -8.646 2.135 1.00 86.75 90 LYS A O 1
ATOM 703 N N . VAL A 1 91 ? -8.119 -6.922 2.313 1.00 84.88 91 VAL A N 1
ATOM 704 C CA . VAL A 1 91 ? -7.924 -6.470 0.923 1.00 84.88 91 VAL A CA 1
ATOM 705 C C . VAL A 1 91 ? -6.517 -5.907 0.720 1.00 84.88 91 VAL A C 1
ATOM 707 O O . VAL A 1 91 ? -5.890 -6.196 -0.298 1.00 84.88 91 VAL A O 1
ATOM 710 N N . ALA A 1 92 ? -6.007 -5.136 1.681 1.00 83.81 92 ALA A N 1
ATOM 711 C CA . ALA A 1 92 ? -4.663 -4.575 1.617 1.00 83.81 92 ALA A CA 1
ATOM 712 C C . ALA A 1 92 ? -3.568 -5.658 1.682 1.00 83.81 92 ALA A C 1
ATOM 714 O O . ALA A 1 92 ? -2.619 -5.602 0.909 1.00 83.81 92 ALA A O 1
ATOM 715 N N . GLU A 1 93 ? -3.717 -6.677 2.529 1.00 84.75 93 GLU A N 1
ATOM 716 C CA . GLU A 1 93 ? -2.807 -7.828 2.592 1.00 84.75 93 GLU A CA 1
ATOM 717 C C . GLU A 1 93 ? -2.815 -8.628 1.289 1.00 84.75 93 GLU A C 1
ATOM 719 O O . GLU A 1 93 ? -1.755 -8.956 0.758 1.00 84.75 93 GLU A O 1
ATOM 724 N N . GLN A 1 94 ? -3.999 -8.906 0.730 1.00 84.56 94 GLN A N 1
ATOM 725 C CA . GLN A 1 94 ? -4.102 -9.579 -0.564 1.00 84.56 94 GLN A CA 1
ATOM 726 C C . GLN A 1 94 ? -3.391 -8.777 -1.660 1.00 84.56 94 GLN A C 1
ATOM 728 O O . GLN A 1 94 ? -2.625 -9.338 -2.439 1.00 84.56 94 GLN A O 1
ATOM 733 N N . PHE A 1 95 ? -3.617 -7.466 -1.695 1.00 83.50 95 PHE A N 1
ATOM 734 C CA . PHE A 1 95 ? -2.948 -6.572 -2.629 1.00 83.50 95 PHE A CA 1
ATOM 735 C C . PHE A 1 95 ? -1.421 -6.620 -2.487 1.00 83.50 95 PHE A C 1
ATOM 737 O O . PHE A 1 95 ? -0.717 -6.700 -3.491 1.00 83.50 95 PHE A O 1
ATOM 744 N N . LEU A 1 96 ? -0.907 -6.610 -1.258 1.00 81.81 96 LEU A N 1
ATOM 745 C CA . LEU A 1 96 ? 0.529 -6.664 -1.006 1.00 81.81 96 LEU A CA 1
ATOM 746 C C . LEU A 1 96 ? 1.147 -8.010 -1.397 1.00 81.81 96 LEU A C 1
ATOM 748 O O . LEU A 1 96 ? 2.227 -8.041 -1.985 1.00 81.81 96 LEU A O 1
ATOM 752 N N . ASN A 1 97 ? 0.446 -9.115 -1.152 1.00 82.62 97 ASN A N 1
ATOM 753 C CA . ASN A 1 97 ? 0.872 -10.428 -1.632 1.00 82.62 97 ASN A CA 1
ATOM 754 C C . ASN A 1 97 ? 0.940 -10.458 -3.165 1.00 82.62 97 ASN A C 1
ATOM 756 O O . ASN A 1 97 ? 1.934 -10.901 -3.724 1.00 82.62 97 ASN A O 1
ATOM 760 N N . GLU A 1 98 ? -0.067 -9.914 -3.854 1.00 77.75 98 GLU A N 1
ATOM 761 C CA . GLU A 1 98 ? -0.053 -9.835 -5.319 1.00 77.75 98 GLU A CA 1
ATOM 762 C C . GLU A 1 98 ? 1.078 -8.927 -5.830 1.00 77.75 98 GLU A C 1
ATOM 764 O O . GLU A 1 98 ? 1.736 -9.253 -6.816 1.00 77.75 98 GLU A O 1
ATOM 769 N N . ILE A 1 99 ? 1.347 -7.796 -5.170 1.00 78.19 99 ILE A N 1
ATOM 770 C CA . ILE A 1 99 ? 2.337 -6.838 -5.669 1.00 78.19 99 ILE A CA 1
ATOM 771 C C . ILE A 1 99 ? 3.784 -7.249 -5.397 1.00 78.19 99 ILE A C 1
ATOM 773 O O . ILE A 1 99 ? 4.678 -6.889 -6.159 1.00 78.19 99 ILE A O 1
ATOM 777 N N . THR A 1 100 ? 4.031 -8.009 -4.336 1.00 76.62 100 THR A N 1
ATOM 778 C CA . THR A 1 100 ? 5.377 -8.498 -3.998 1.00 76.62 100 THR A CA 1
ATOM 779 C C . THR A 1 100 ? 5.854 -9.588 -4.953 1.00 76.62 100 THR A C 1
ATOM 781 O O . THR A 1 100 ? 7.058 -9.777 -5.114 1.00 76.62 100 THR A O 1
ATOM 784 N N . GLU A 1 101 ? 4.935 -10.232 -5.677 1.00 76.12 101 GLU A N 1
ATOM 785 C CA . GLU A 1 101 ? 5.264 -11.098 -6.811 1.00 76.12 101 GLU A CA 1
ATOM 786 C C . GLU A 1 101 ? 5.715 -10.320 -8.061 1.00 76.12 101 GLU A C 1
ATOM 788 O O . GLU A 1 101 ? 6.223 -10.920 -9.012 1.00 76.12 101 GLU A O 1
ATOM 793 N N . ALA A 1 102 ? 5.543 -8.993 -8.103 1.00 72.00 102 ALA A N 1
ATOM 794 C CA . ALA A 1 102 ? 5.946 -8.192 -9.249 1.00 72.00 102 ALA A CA 1
ATOM 795 C C . ALA A 1 102 ? 7.467 -7.954 -9.274 1.00 72.00 102 ALA A C 1
ATOM 797 O O . ALA A 1 102 ? 8.090 -7.584 -8.283 1.00 72.00 102 ALA A O 1
ATOM 798 N N . SER A 1 103 ? 8.085 -8.103 -10.448 1.00 68.12 103 SER A N 1
ATOM 799 C CA . SER A 1 103 ? 9.500 -7.785 -10.638 1.00 68.12 103 SER A CA 1
ATOM 800 C C . SER A 1 103 ? 9.787 -6.284 -10.502 1.00 68.12 103 SER A C 1
ATOM 802 O O . SER A 1 103 ? 8.981 -5.434 -10.886 1.00 68.12 103 SER A O 1
ATOM 804 N N . LEU A 1 104 ? 10.996 -5.949 -10.039 1.00 67.56 104 LEU A N 1
ATOM 805 C CA . LEU A 1 104 ? 11.477 -4.569 -9.873 1.00 67.56 104 LEU A CA 1
ATOM 806 C C . LEU A 1 104 ? 11.333 -3.721 -11.153 1.00 67.56 104 LEU A C 1
ATOM 808 O O . LEU A 1 104 ? 11.027 -2.532 -11.097 1.00 67.56 104 LEU A O 1
ATOM 812 N N . ILE A 1 105 ? 11.506 -4.335 -12.328 1.00 64.62 105 ILE A N 1
ATOM 813 C CA . ILE A 1 105 ? 11.339 -3.662 -13.626 1.00 64.62 105 ILE A CA 1
ATOM 814 C C . ILE A 1 105 ? 9.901 -3.148 -13.790 1.00 64.62 105 ILE A C 1
ATOM 816 O O . ILE A 1 105 ? 9.698 -2.069 -14.345 1.00 64.62 105 ILE A O 1
ATOM 820 N N . MET A 1 106 ? 8.902 -3.869 -13.272 1.00 67.19 106 MET A N 1
ATOM 821 C CA . MET A 1 106 ? 7.509 -3.427 -13.335 1.00 67.19 106 MET A CA 1
ATOM 822 C C . MET A 1 106 ? 7.241 -2.209 -12.451 1.00 67.19 106 MET A C 1
ATOM 824 O O . MET A 1 106 ? 6.527 -1.301 -12.879 1.00 67.19 106 MET A O 1
ATOM 828 N N . PHE A 1 107 ? 7.890 -2.125 -11.288 1.00 70.44 107 PHE A N 1
ATOM 829 C CA . PHE A 1 107 ? 7.852 -0.929 -10.446 1.00 70.44 107 PHE A CA 1
ATOM 830 C C . PHE A 1 107 ? 8.525 0.270 -11.120 1.00 70.44 107 PHE A C 1
ATOM 832 O O . PHE A 1 107 ? 7.958 1.359 -11.120 1.00 70.44 107 PHE A O 1
ATOM 839 N N . LYS A 1 108 ? 9.678 0.073 -11.773 1.00 68.62 108 LYS A N 1
ATOM 840 C CA . LYS A 1 108 ? 10.377 1.144 -12.509 1.00 68.62 108 LYS A CA 1
ATOM 841 C C . LYS A 1 108 ? 9.524 1.744 -13.624 1.00 68.62 108 LYS A C 1
ATOM 843 O O . LYS A 1 108 ? 9.494 2.960 -13.784 1.00 68.62 108 LYS A O 1
ATOM 848 N N . VAL A 1 109 ? 8.812 0.900 -14.373 1.00 69.94 109 VAL A N 1
ATOM 849 C CA . VAL A 1 109 ? 7.933 1.354 -15.461 1.00 69.94 109 VAL A CA 1
ATOM 850 C C . VAL A 1 109 ? 6.674 2.039 -14.927 1.00 69.94 109 VAL A C 1
ATOM 852 O O . VAL A 1 109 ? 6.257 3.052 -15.483 1.00 69.94 109 VAL A O 1
ATOM 855 N N . ALA A 1 110 ? 6.085 1.536 -13.838 1.00 67.94 110 ALA A N 1
ATOM 856 C CA . ALA A 1 110 ? 4.959 2.198 -13.176 1.00 67.94 110 ALA A CA 1
ATOM 857 C C . ALA A 1 110 ? 5.369 3.507 -12.464 1.00 67.94 110 ALA A C 1
ATOM 859 O O . ALA A 1 110 ? 4.532 4.391 -12.273 1.00 67.94 110 ALA A O 1
ATOM 860 N N . SER A 1 111 ? 6.657 3.658 -12.134 1.00 77.19 111 SER A N 1
ATOM 861 C CA . SER A 1 111 ? 7.292 4.887 -11.648 1.00 77.19 111 SER A CA 1
ATOM 862 C C . SER A 1 111 ? 6.573 5.490 -10.427 1.00 77.19 111 SER A C 1
ATOM 864 O O . SER A 1 111 ? 6.085 4.776 -9.555 1.00 77.19 111 SER A O 1
ATOM 866 N N . SER A 1 112 ? 6.490 6.813 -10.313 1.00 82.44 112 SER A N 1
ATOM 867 C CA . SER A 1 112 ? 5.875 7.484 -9.161 1.00 82.44 112 SER A CA 1
ATOM 868 C C . SER A 1 112 ? 4.411 7.111 -8.928 1.00 82.44 112 SER A C 1
ATOM 870 O O . SER A 1 112 ? 3.942 7.172 -7.793 1.00 82.44 112 SER A O 1
ATOM 872 N N . GLN A 1 113 ? 3.681 6.683 -9.964 1.00 81.69 113 GLN A N 1
ATOM 873 C CA . GLN A 1 113 ? 2.276 6.311 -9.818 1.00 81.69 113 GLN A CA 1
ATOM 874 C C . GLN A 1 113 ? 2.107 5.161 -8.826 1.00 81.69 113 GLN A C 1
ATOM 876 O O . GLN A 1 113 ? 1.235 5.247 -7.962 1.00 81.69 113 GLN A O 1
ATOM 881 N N . ILE A 1 114 ? 2.954 4.126 -8.896 1.00 82.25 114 ILE A N 1
ATOM 882 C CA . ILE A 1 114 ? 2.824 2.996 -7.975 1.00 82.25 114 ILE A CA 1
ATOM 883 C C . ILE A 1 114 ? 3.122 3.404 -6.531 1.00 82.25 114 ILE A C 1
ATOM 885 O O . ILE A 1 114 ? 2.403 3.016 -5.613 1.00 82.25 114 ILE A O 1
ATOM 889 N N . ILE A 1 115 ? 4.119 4.265 -6.333 1.00 87.38 115 ILE A N 1
ATOM 890 C CA . ILE A 1 115 ? 4.464 4.800 -5.015 1.00 87.38 115 ILE A CA 1
ATOM 891 C C . ILE A 1 115 ? 3.278 5.546 -4.399 1.00 87.38 115 ILE A C 1
ATOM 893 O O . ILE A 1 115 ? 2.928 5.313 -3.244 1.00 87.38 115 ILE A O 1
ATOM 897 N N . HIS A 1 116 ? 2.607 6.399 -5.176 1.00 86.75 116 HIS A N 1
ATOM 898 C CA . HIS A 1 116 ? 1.423 7.110 -4.696 1.00 86.75 116 HIS A CA 1
ATOM 899 C C . HIS A 1 116 ? 0.246 6.173 -4.400 1.00 86.75 116 HIS A C 1
ATOM 901 O O . HIS A 1 116 ? -0.527 6.449 -3.485 1.00 86.75 116 HIS A O 1
ATOM 907 N N . GLN A 1 117 ? 0.105 5.068 -5.138 1.00 85.19 117 GLN A N 1
ATOM 908 C CA . GLN A 1 117 ? -0.928 4.067 -4.865 1.00 85.19 117 GLN A CA 1
ATOM 909 C C . GLN A 1 117 ? -0.648 3.315 -3.556 1.00 85.19 117 GLN A C 1
ATOM 911 O O . GLN A 1 117 ? -1.552 3.210 -2.731 1.00 85.19 117 GLN A O 1
ATOM 916 N N . LEU A 1 118 ? 0.595 2.879 -3.322 1.00 86.81 118 LEU A N 1
ATOM 917 C CA . LEU A 1 118 ? 1.017 2.252 -2.060 1.00 86.81 118 LEU A CA 1
ATOM 918 C C . LEU A 1 118 ? 0.803 3.190 -0.865 1.00 86.81 118 LEU A C 1
ATOM 920 O O . LEU A 1 118 ? 0.195 2.807 0.134 1.00 86.81 118 LEU A O 1
ATOM 924 N N . LEU A 1 119 ? 1.225 4.449 -1.001 1.00 90.12 119 LEU A N 1
ATOM 925 C CA . LEU A 1 119 ? 0.987 5.484 0.003 1.00 90.12 119 LEU A CA 1
ATOM 926 C C . LEU A 1 119 ? -0.517 5.701 0.248 1.00 90.12 119 LEU A C 1
ATOM 928 O O . LEU A 1 119 ? -0.958 5.802 1.391 1.00 90.12 119 LEU A O 1
ATOM 932 N N . GLY A 1 120 ? -1.316 5.738 -0.822 1.00 87.44 120 GLY A N 1
ATOM 933 C CA . GLY A 1 120 ? -2.770 5.867 -0.751 1.00 87.44 120 GLY A CA 1
ATOM 934 C C . GLY A 1 120 ? -3.432 4.727 0.025 1.00 87.44 120 GLY A C 1
ATOM 935 O O . GLY A 1 120 ? -4.298 4.995 0.855 1.00 87.44 120 GLY A O 1
ATOM 936 N N . VAL A 1 121 ? -2.994 3.480 -0.185 1.00 87.50 121 VAL A N 1
ATOM 937 C CA . VAL A 1 121 ? -3.455 2.321 0.600 1.00 87.50 121 VAL A CA 1
ATOM 938 C C . VAL A 1 121 ? -3.137 2.513 2.084 1.00 87.50 121 VAL A C 1
ATOM 940 O O . VAL A 1 121 ? -4.029 2.341 2.912 1.00 87.50 121 VAL A O 1
ATOM 943 N N . GLY A 1 122 ? -1.916 2.942 2.424 1.00 88.25 122 GLY A N 1
ATOM 944 C CA . GLY A 1 122 ? -1.523 3.206 3.814 1.00 88.25 122 GLY A CA 1
ATOM 945 C C . GLY A 1 122 ? -2.421 4.237 4.503 1.00 88.25 122 GLY A C 1
ATOM 946 O O . GLY A 1 122 ? -2.943 3.982 5.588 1.00 88.25 122 GLY A O 1
ATOM 947 N N . HIS A 1 123 ? -2.693 5.364 3.839 1.00 89.50 123 HIS A N 1
ATOM 948 C CA . HIS A 1 123 ? -3.623 6.380 4.348 1.00 89.50 123 HIS A CA 1
ATOM 949 C C . HIS A 1 123 ? -5.053 5.854 4.492 1.00 89.50 123 HIS A C 1
ATOM 951 O O . HIS A 1 123 ? -5.741 6.195 5.449 1.00 89.50 123 HIS A O 1
ATOM 957 N N . MET A 1 124 ? -5.534 5.031 3.560 1.00 87.50 124 MET A N 1
ATOM 958 C CA . MET A 1 124 ? -6.880 4.453 3.640 1.00 87.50 124 MET A CA 1
ATOM 959 C C . MET A 1 124 ? -7.024 3.467 4.803 1.00 87.50 124 MET A C 1
ATOM 961 O O . MET A 1 124 ? -8.033 3.505 5.504 1.00 87.50 124 MET A O 1
ATOM 965 N N . VAL A 1 125 ? -6.012 2.628 5.030 1.00 86.44 125 VAL A N 1
ATOM 966 C CA . VAL A 1 125 ? -5.940 1.693 6.162 1.00 86.44 125 VAL A CA 1
ATOM 967 C C . VAL A 1 125 ? -5.892 2.454 7.488 1.00 86.44 125 VAL A C 1
ATOM 969 O O . VAL A 1 125 ? -6.681 2.166 8.385 1.00 86.44 125 VAL A O 1
ATOM 972 N N . TYR A 1 126 ? -5.027 3.467 7.594 1.00 86.62 126 TYR A N 1
ATOM 973 C CA . TYR A 1 126 ? -4.953 4.324 8.779 1.00 86.62 126 TYR A CA 1
ATOM 974 C C . TYR A 1 126 ? -6.280 5.045 9.045 1.00 86.62 126 TYR A C 1
ATOM 976 O O . TYR A 1 126 ? -6.776 5.067 10.167 1.00 86.62 126 TYR A O 1
ATOM 984 N N . ASN A 1 127 ? -6.910 5.578 7.996 1.00 86.56 127 ASN A N 1
ATOM 985 C CA . ASN A 1 127 ? -8.217 6.211 8.120 1.00 86.56 127 ASN A CA 1
ATOM 986 C C . ASN A 1 127 ? -9.293 5.221 8.575 1.00 86.56 127 ASN A C 1
ATOM 988 O O . ASN A 1 127 ? -10.113 5.595 9.402 1.00 86.56 127 ASN A O 1
ATOM 992 N N . ALA A 1 128 ? -9.301 3.980 8.077 1.00 82.69 128 ALA A N 1
ATOM 993 C CA . ALA A 1 128 ? -10.225 2.947 8.554 1.00 82.69 128 ALA A CA 1
ATOM 994 C C . ALA A 1 128 ? -10.038 2.687 10.058 1.00 82.69 128 ALA A C 1
ATOM 996 O O . ALA A 1 128 ? -11.013 2.632 10.800 1.00 82.69 128 ALA A O 1
ATOM 997 N N . PHE A 1 129 ? -8.782 2.595 10.502 1.00 84.06 129 PHE A N 1
ATOM 998 C CA . PHE A 1 129 ? -8.416 2.395 11.902 1.00 84.06 129 PHE A CA 1
ATOM 999 C C . PHE A 1 129 ? -8.931 3.505 12.831 1.00 84.06 129 PHE A C 1
ATOM 1001 O O . PHE A 1 129 ? -9.439 3.203 13.907 1.00 84.06 129 PHE A O 1
ATOM 1008 N N . LEU A 1 130 ? -8.867 4.775 12.413 1.00 83.00 130 LEU A N 1
ATOM 1009 C CA . LEU A 1 130 ? -9.346 5.901 13.228 1.00 83.00 130 LEU A CA 1
ATOM 1010 C C . LEU A 1 130 ? -10.850 5.854 13.540 1.00 83.00 130 LEU A C 1
ATOM 1012 O O . LEU A 1 130 ? -11.290 6.504 14.487 1.00 83.00 130 LEU A O 1
ATOM 1016 N N . TYR A 1 131 ? -11.638 5.137 12.736 1.00 75.50 131 TYR A N 1
ATOM 1017 C CA . TYR A 1 131 ? -13.096 5.071 12.866 1.00 75.50 131 TYR A CA 1
ATOM 1018 C C . TYR A 1 131 ? -13.611 3.715 13.366 1.00 75.50 131 TYR A C 1
ATOM 1020 O O . TYR A 1 131 ? -14.821 3.569 13.525 1.00 75.50 131 TYR A O 1
ATOM 1028 N N . ASP A 1 132 ? -12.733 2.738 13.611 1.00 72.75 132 ASP A N 1
ATOM 1029 C CA . ASP A 1 132 ? -13.118 1.420 14.119 1.00 72.75 132 ASP A CA 1
ATOM 1030 C C . ASP A 1 132 ? -12.774 1.290 15.612 1.00 72.75 132 ASP A C 1
ATOM 1032 O O . ASP A 1 132 ? -11.609 1.328 16.010 1.00 72.75 132 ASP A O 1
ATOM 1036 N N . GLU A 1 133 ? -13.801 1.132 16.451 1.00 64.81 133 GLU A N 1
ATOM 1037 C CA . GLU A 1 133 ? -13.666 0.978 17.906 1.00 64.81 133 GLU A CA 1
ATOM 1038 C C . GLU A 1 133 ? -13.167 -0.426 18.315 1.00 64.81 133 GLU A C 1
ATOM 1040 O O . GLU A 1 133 ? -12.722 -0.620 19.445 1.00 64.81 133 GLU A O 1
ATOM 1045 N N . SER A 1 134 ? -13.180 -1.410 17.403 1.00 64.75 134 SER A N 1
ATOM 1046 C CA . SER A 1 134 ? -12.845 -2.824 17.668 1.00 64.75 134 SER A CA 1
ATOM 1047 C C . SER A 1 134 ? -11.359 -3.188 17.451 1.00 64.75 134 SER A C 1
ATOM 1049 O O . SER A 1 134 ? -11.009 -4.316 17.107 1.00 64.75 134 SER A O 1
ATOM 1051 N N . GLN A 1 135 ? -10.474 -2.211 17.663 1.00 64.94 135 GLN A N 1
ATOM 1052 C CA . GLN A 1 135 ? -9.107 -2.121 17.136 1.00 64.94 135 GLN A CA 1
ATOM 1053 C C . GLN A 1 135 ? -8.208 -3.369 17.243 1.00 64.94 135 GLN A C 1
ATOM 1055 O O . GLN A 1 135 ? -7.944 -3.894 18.323 1.00 64.94 135 GLN A O 1
ATOM 1060 N N . SER A 1 136 ? -7.553 -3.702 16.123 1.00 68.94 136 SER A N 1
ATOM 1061 C CA . SER A 1 136 ? -6.277 -4.431 16.102 1.00 68.94 136 SER A CA 1
ATOM 1062 C C . SER A 1 136 ? -5.150 -3.481 15.679 1.00 68.94 136 SER A C 1
ATOM 1064 O O . SER A 1 136 ? -4.673 -3.524 14.543 1.00 68.94 136 SER A O 1
ATOM 1066 N N . GLN A 1 137 ? -4.728 -2.599 16.598 1.00 82.19 137 GLN A N 1
ATOM 1067 C CA . GLN A 1 137 ? -3.595 -1.667 16.413 1.00 82.19 137 GLN A CA 1
ATOM 1068 C C . GLN A 1 137 ? -2.368 -2.376 15.832 1.00 82.19 137 GLN A C 1
ATOM 1070 O O . GLN A 1 137 ? -1.714 -1.890 14.915 1.00 82.19 137 GLN A O 1
ATOM 1075 N N . LEU A 1 138 ? -2.108 -3.586 16.322 1.00 83.31 138 LEU A N 1
ATOM 1076 C CA . LEU A 1 138 ? -0.971 -4.397 15.919 1.00 83.31 138 LEU A CA 1
ATOM 1077 C C . LEU A 1 138 ? -1.058 -4.864 14.457 1.00 83.31 138 LEU A C 1
ATOM 1079 O O . LEU A 1 138 ? -0.035 -4.883 13.775 1.00 83.31 138 LEU A O 1
ATOM 1083 N N . ALA A 1 139 ? -2.246 -5.216 13.952 1.00 83.75 139 ALA A N 1
ATOM 1084 C CA . ALA A 1 139 ? -2.411 -5.606 12.550 1.00 83.75 139 ALA A CA 1
ATOM 1085 C C . ALA A 1 139 ? -2.268 -4.401 11.609 1.00 83.75 139 ALA A C 1
ATOM 1087 O O . ALA A 1 139 ? -1.553 -4.479 10.611 1.00 83.75 139 ALA A O 1
ATOM 1088 N N . VAL A 1 140 ? -2.880 -3.268 11.967 1.00 86.31 140 VAL A N 1
ATOM 1089 C CA . VAL A 1 140 ? -2.788 -2.019 11.194 1.00 86.31 140 VAL A CA 1
ATOM 1090 C C . VAL A 1 140 ? -1.342 -1.517 11.165 1.00 86.31 140 VAL A C 1
ATOM 1092 O O . VAL A 1 140 ? -0.817 -1.229 10.092 1.00 86.31 140 VAL A O 1
ATOM 1095 N N . GLY A 1 141 ? -0.668 -1.484 12.318 1.00 87.88 141 GLY A N 1
ATOM 1096 C CA . GLY A 1 141 ? 0.732 -1.080 12.428 1.00 87.88 141 GLY A CA 1
ATOM 1097 C C . GLY A 1 141 ? 1.649 -1.950 11.569 1.00 87.88 141 GLY A C 1
ATOM 1098 O O . GLY A 1 141 ? 2.394 -1.420 10.750 1.00 87.88 141 GLY A O 1
ATOM 1099 N N . ARG A 1 142 ? 1.529 -3.285 11.663 1.00 88.06 142 ARG A N 1
ATOM 1100 C CA . ARG A 1 142 ? 2.305 -4.220 10.824 1.00 88.06 142 ARG A CA 1
ATOM 1101 C C . ARG A 1 142 ? 2.099 -3.979 9.333 1.00 88.06 142 ARG A C 1
ATOM 1103 O O . ARG A 1 142 ? 3.069 -3.999 8.581 1.00 88.06 142 ARG A O 1
ATOM 1110 N N . LEU A 1 143 ? 0.859 -3.749 8.911 1.00 88.25 143 LEU A N 1
ATOM 1111 C CA . LEU A 1 143 ? 0.527 -3.522 7.510 1.00 88.25 143 LEU A CA 1
ATOM 1112 C C . LEU A 1 143 ? 1.143 -2.218 6.977 1.00 88.25 143 LEU A C 1
ATOM 1114 O O . LEU A 1 143 ? 1.702 -2.206 5.881 1.00 88.25 143 LEU A O 1
ATOM 1118 N N . ILE A 1 144 ? 1.088 -1.132 7.755 1.00 90.69 144 ILE A N 1
ATOM 1119 C CA . ILE A 1 144 ? 1.697 0.148 7.364 1.00 90.69 144 ILE A CA 1
ATOM 1120 C C . ILE A 1 144 ? 3.226 0.062 7.370 1.00 90.69 144 ILE A C 1
ATOM 1122 O O . ILE A 1 144 ? 3.853 0.546 6.430 1.00 90.69 144 ILE A O 1
ATOM 1126 N N . THR A 1 145 ? 3.837 -0.596 8.359 1.00 91.00 145 THR A N 1
ATOM 1127 C CA . THR A 1 145 ? 5.289 -0.841 8.358 1.00 91.00 145 THR A CA 1
ATOM 1128 C C . THR A 1 145 ? 5.710 -1.678 7.151 1.00 91.00 145 THR A C 1
ATOM 1130 O O . THR A 1 145 ? 6.718 -1.386 6.519 1.00 91.00 145 THR A O 1
ATOM 1133 N N . TYR A 1 146 ? 4.910 -2.670 6.758 1.00 89.50 146 TYR A N 1
ATOM 1134 C CA . TYR A 1 146 ? 5.221 -3.468 5.576 1.00 89.50 146 TYR A CA 1
ATOM 1135 C C . TYR A 1 146 ? 5.147 -2.652 4.273 1.00 89.50 146 TYR A C 1
ATOM 1137 O O . TYR A 1 146 ? 6.012 -2.781 3.407 1.00 89.50 146 TYR A O 1
ATOM 1145 N N . LEU A 1 147 ? 4.167 -1.747 4.149 1.00 88.94 147 LEU A N 1
ATOM 1146 C CA . LEU A 1 147 ? 4.126 -0.766 3.056 1.00 88.94 147 LEU A CA 1
ATOM 1147 C C . LEU A 1 147 ? 5.359 0.149 3.067 1.00 88.94 147 LEU A C 1
ATOM 1149 O O . LEU A 1 147 ? 5.907 0.440 2.002 1.00 88.94 147 LEU A O 1
ATOM 1153 N N . GLU A 1 148 ? 5.797 0.590 4.251 1.00 91.88 148 GLU A N 1
ATOM 1154 C CA . GLU A 1 148 ? 7.015 1.389 4.415 1.00 91.88 148 GLU A CA 1
ATOM 1155 C C . GLU A 1 148 ? 8.237 0.642 3.862 1.00 91.88 148 GLU A C 1
ATOM 1157 O O . GLU A 1 148 ? 8.985 1.210 3.066 1.00 91.88 148 GLU A O 1
ATOM 1162 N N . ASP A 1 149 ? 8.410 -0.632 4.219 1.00 89.81 149 ASP A N 1
ATOM 1163 C CA . ASP A 1 149 ? 9.537 -1.460 3.775 1.00 89.81 149 ASP A CA 1
ATOM 1164 C C . ASP A 1 149 ? 9.550 -1.672 2.254 1.00 89.81 149 ASP A C 1
ATOM 1166 O O . ASP A 1 149 ? 10.604 -1.576 1.616 1.00 89.81 149 ASP A O 1
ATOM 1170 N N . ILE A 1 150 ? 8.380 -1.896 1.644 1.00 86.38 150 ILE A N 1
ATOM 1171 C CA . ILE A 1 150 ? 8.259 -2.013 0.184 1.00 86.38 150 ILE A CA 1
ATOM 1172 C C . ILE A 1 150 ? 8.681 -0.704 -0.483 1.00 86.38 150 ILE A C 1
ATOM 1174 O O . ILE A 1 150 ? 9.509 -0.717 -1.393 1.00 86.38 150 ILE A O 1
ATOM 1178 N N . VAL A 1 151 ? 8.163 0.437 -0.024 1.00 89.06 151 VAL A N 1
ATOM 1179 C CA . VAL A 1 151 ? 8.507 1.744 -0.602 1.00 89.06 151 VAL A CA 1
ATOM 1180 C C . VAL A 1 151 ? 9.988 2.065 -0.390 1.00 89.06 151 VAL A C 1
ATOM 1182 O O . VAL A 1 151 ? 10.640 2.555 -1.310 1.00 89.06 151 VAL A O 1
ATOM 1185 N N . LYS A 1 152 ? 10.554 1.711 0.769 1.00 90.06 152 LYS A N 1
ATOM 1186 C CA . LYS A 1 152 ? 11.986 1.847 1.062 1.00 90.06 152 LYS A CA 1
ATOM 1187 C C . LYS A 1 152 ? 12.856 1.111 0.047 1.00 90.06 152 LYS A C 1
ATOM 1189 O O . LYS A 1 152 ? 13.865 1.649 -0.401 1.00 90.06 152 LYS A O 1
ATOM 1194 N N . SER A 1 153 ? 12.454 -0.097 -0.353 1.00 87.44 153 SER A N 1
ATOM 1195 C CA . SER A 1 153 ? 13.186 -0.880 -1.357 1.00 87.44 153 SER A CA 1
ATOM 1196 C C . SER A 1 153 ? 13.241 -0.211 -2.739 1.00 87.44 153 SER A C 1
ATOM 1198 O O . SER A 1 153 ? 14.107 -0.544 -3.543 1.00 87.44 153 SER A O 1
ATOM 1200 N N . LEU A 1 154 ? 12.362 0.764 -2.999 1.00 85.69 154 LEU A N 1
ATOM 1201 C CA . LEU A 1 154 ? 12.238 1.473 -4.273 1.00 85.69 154 LEU A CA 1
ATOM 1202 C C . LEU A 1 154 ? 12.906 2.862 -4.272 1.00 85.69 154 LEU A C 1
ATOM 1204 O O . LEU A 1 154 ? 12.931 3.515 -5.313 1.00 85.69 154 LEU A O 1
ATOM 1208 N N . GLU A 1 155 ? 13.471 3.325 -3.149 1.00 89.31 155 GLU A N 1
ATOM 1209 C CA . GLU A 1 155 ? 14.069 4.670 -3.017 1.00 89.31 155 GLU A CA 1
ATOM 1210 C C . GLU A 1 155 ? 15.207 4.945 -3.999 1.00 89.31 155 GLU A C 1
ATOM 1212 O O . GLU A 1 155 ? 15.349 6.065 -4.486 1.00 89.31 155 GLU A O 1
ATOM 1217 N N . GLN A 1 156 ? 16.006 3.926 -4.312 1.00 85.06 156 GLN A N 1
ATOM 1218 C CA . GLN A 1 156 ? 17.132 4.065 -5.240 1.00 85.06 156 GLN A CA 1
ATOM 1219 C C . GLN A 1 156 ? 16.684 4.171 -6.702 1.00 85.06 156 GLN A C 1
ATOM 1221 O O . GLN A 1 156 ? 17.447 4.629 -7.551 1.00 85.06 156 GLN A O 1
ATOM 1226 N N . ASP A 1 157 ? 15.452 3.757 -6.994 1.00 83.19 157 ASP A N 1
ATOM 1227 C CA . ASP A 1 157 ? 14.938 3.604 -8.350 1.00 83.19 157 ASP A CA 1
ATOM 1228 C C . ASP A 1 157 ? 13.841 4.617 -8.699 1.00 83.19 157 ASP A C 1
ATOM 1230 O O . ASP A 1 157 ? 13.658 4.944 -9.873 1.00 83.19 157 ASP A O 1
ATOM 1234 N N . ILE A 1 158 ? 13.094 5.106 -7.703 1.00 84.44 158 ILE A N 1
ATOM 1235 C CA . ILE A 1 158 ? 11.940 5.988 -7.894 1.00 84.44 158 ILE A CA 1
ATOM 1236 C C . ILE A 1 158 ? 12.063 7.204 -6.959 1.00 84.44 158 ILE A C 1
ATOM 1238 O O . ILE A 1 158 ? 11.895 7.061 -5.748 1.00 84.44 158 ILE A O 1
ATOM 1242 N N . PRO A 1 159 ? 12.264 8.426 -7.491 1.00 84.62 159 PRO A N 1
ATOM 1243 C CA . PRO A 1 159 ? 12.533 9.620 -6.680 1.00 84.62 159 PRO A CA 1
ATOM 1244 C C . PRO A 1 159 ? 11.474 9.954 -5.617 1.00 84.62 159 PRO A C 1
ATOM 1246 O O . PRO A 1 159 ? 11.805 10.473 -4.556 1.00 84.62 159 PRO A O 1
ATOM 1249 N N . THR A 1 160 ? 10.197 9.651 -5.872 1.00 89.44 160 THR A N 1
ATOM 1250 C CA . THR A 1 160 ? 9.087 9.943 -4.943 1.00 89.44 160 THR A CA 1
ATOM 1251 C C . THR A 1 160 ? 8.963 8.937 -3.796 1.00 89.44 160 THR A C 1
ATOM 1253 O O . THR A 1 160 ? 8.156 9.143 -2.891 1.00 89.44 160 THR A O 1
ATOM 1256 N N . ALA A 1 161 ? 9.716 7.832 -3.823 1.00 89.31 161 ALA A N 1
ATOM 1257 C CA . ALA A 1 161 ? 9.617 6.784 -2.811 1.00 89.31 161 ALA A CA 1
ATOM 1258 C C . ALA A 1 161 ? 10.098 7.255 -1.432 1.00 89.31 161 ALA A C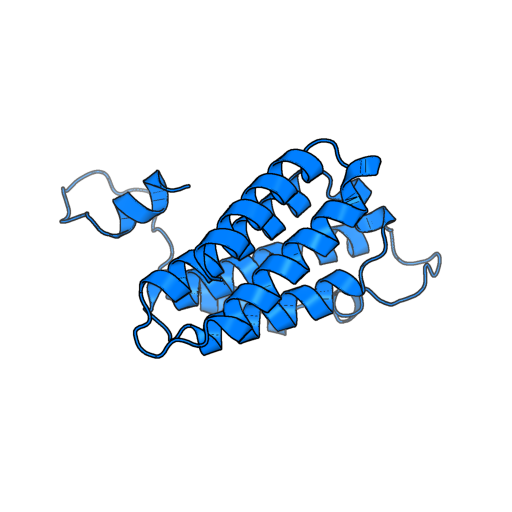 1
ATOM 1260 O O . ALA A 1 161 ? 9.454 6.937 -0.438 1.00 89.31 161 ALA A O 1
ATOM 1261 N N . ALA A 1 162 ? 11.140 8.088 -1.360 1.00 91.38 162 ALA A N 1
ATOM 1262 C CA . ALA A 1 162 ? 11.655 8.576 -0.078 1.00 91.38 162 ALA A CA 1
ATOM 1263 C C . ALA A 1 162 ? 10.611 9.395 0.704 1.00 91.38 162 ALA A C 1
ATOM 1265 O O . ALA A 1 162 ? 10.392 9.164 1.893 1.00 91.38 162 ALA A O 1
ATOM 1266 N N . GLU A 1 163 ? 9.909 10.303 0.020 1.00 92.75 163 GLU A N 1
ATOM 1267 C CA . GLU A 1 163 ? 8.834 11.098 0.623 1.00 92.75 163 GLU A CA 1
ATOM 1268 C C . GLU A 1 163 ? 7.666 10.207 1.071 1.00 92.75 163 GLU A C 1
ATOM 1270 O O . GLU A 1 163 ? 7.160 10.336 2.187 1.00 92.75 163 GLU A O 1
ATOM 1275 N N . ALA A 1 164 ? 7.251 9.265 0.220 1.00 92.00 164 ALA A N 1
ATOM 1276 C CA . ALA A 1 164 ? 6.168 8.345 0.548 1.00 92.00 164 ALA A CA 1
ATOM 1277 C C . ALA A 1 164 ? 6.511 7.442 1.741 1.00 92.00 164 ALA A C 1
ATOM 1279 O O . ALA A 1 164 ? 5.650 7.207 2.590 1.00 92.00 164 ALA A O 1
ATOM 1280 N N . ARG A 1 165 ? 7.765 6.986 1.848 1.00 93.88 165 ARG A N 1
ATOM 1281 C CA . ARG A 1 165 ? 8.247 6.216 2.998 1.00 93.88 165 ARG A CA 1
ATOM 1282 C C . ARG A 1 165 ? 8.142 7.028 4.281 1.00 93.88 165 ARG A C 1
ATOM 1284 O O . ARG A 1 165 ? 7.616 6.530 5.268 1.00 93.88 165 ARG A O 1
ATOM 1291 N N . GLU A 1 166 ? 8.603 8.277 4.272 1.00 94.31 166 GLU A N 1
ATOM 1292 C CA . GLU A 1 166 ? 8.526 9.144 5.451 1.00 94.31 166 GLU A CA 1
ATOM 1293 C C . GLU A 1 166 ? 7.074 9.352 5.907 1.00 94.31 166 GLU A C 1
ATOM 1295 O O . GLU A 1 166 ? 6.782 9.326 7.103 1.00 94.31 166 GLU A O 1
ATOM 1300 N N . GLN A 1 167 ? 6.143 9.515 4.964 1.00 95.31 167 GLN A N 1
ATOM 1301 C CA . GLN A 1 167 ? 4.723 9.623 5.294 1.00 95.31 167 GLN A CA 1
ATOM 1302 C C . GLN A 1 167 ? 4.164 8.330 5.902 1.00 95.31 167 GLN A C 1
ATOM 1304 O O . GLN A 1 167 ? 3.481 8.397 6.921 1.00 95.31 167 GLN A O 1
ATOM 1309 N N . LEU A 1 168 ? 4.475 7.162 5.330 1.00 92.81 168 LEU A N 1
ATOM 1310 C CA . LEU A 1 168 ? 4.066 5.867 5.890 1.00 92.81 168 LEU A CA 1
ATOM 1311 C C . LEU A 1 168 ? 4.656 5.643 7.288 1.00 92.81 168 LEU A C 1
ATOM 1313 O O . LEU A 1 168 ? 3.947 5.193 8.185 1.00 92.81 168 LEU A O 1
ATOM 1317 N N . HIS A 1 169 ? 5.908 6.046 7.499 1.00 93.56 169 HIS A N 1
ATOM 1318 C CA . 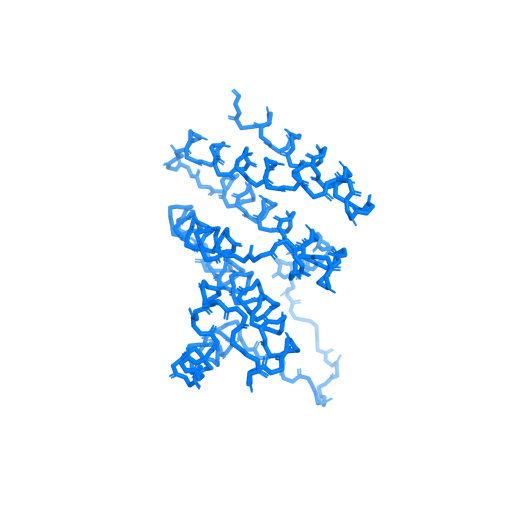HIS A 1 169 ? 6.561 5.975 8.801 1.00 93.56 169 HIS A CA 1
ATOM 1319 C C . HIS A 1 169 ? 5.817 6.797 9.862 1.00 93.56 169 HIS A C 1
ATOM 1321 O O . HIS A 1 169 ? 5.554 6.312 10.961 1.00 93.56 169 HIS A O 1
ATOM 1327 N N . LYS A 1 170 ? 5.404 8.027 9.522 1.00 93.25 170 LYS A N 1
ATOM 1328 C CA . LYS A 1 170 ? 4.598 8.885 10.412 1.00 93.25 170 LYS A CA 1
ATOM 1329 C C . LYS A 1 170 ? 3.250 8.249 10.763 1.00 93.25 170 LYS A C 1
ATOM 1331 O O . LYS A 1 170 ? 2.814 8.344 11.909 1.00 93.25 170 LYS A O 1
ATOM 1336 N N . LEU A 1 171 ? 2.602 7.585 9.802 1.00 90.94 171 LEU A N 1
ATOM 1337 C CA . LEU A 1 171 ? 1.357 6.853 10.056 1.00 90.94 171 LEU A CA 1
ATOM 1338 C C . LEU A 1 171 ? 1.589 5.681 11.016 1.00 90.94 171 LEU A C 1
ATOM 1340 O O . LEU A 1 171 ? 0.835 5.529 11.971 1.00 90.94 171 LEU A O 1
ATOM 1344 N N . ALA A 1 172 ? 2.648 4.892 10.806 1.00 89.00 172 ALA A N 1
ATOM 1345 C CA . ALA A 1 172 ? 2.984 3.762 11.672 1.00 89.00 172 ALA A CA 1
ATOM 1346 C C . ALA A 1 172 ? 3.266 4.211 13.117 1.00 89.00 172 ALA A C 1
ATOM 1348 O O . ALA A 1 172 ? 2.734 3.625 14.057 1.00 89.00 172 ALA A O 1
ATOM 1349 N N . GLN A 1 173 ? 4.029 5.296 13.292 1.00 88.44 173 GLN A N 1
ATOM 1350 C CA . GLN A 1 173 ? 4.302 5.900 14.604 1.00 88.44 173 GLN A CA 1
ATOM 1351 C C . GLN A 1 173 ? 3.053 6.439 15.309 1.00 88.44 173 GLN A C 1
ATOM 1353 O O . GLN A 1 173 ? 3.064 6.600 16.519 1.00 88.44 173 GLN A O 1
ATOM 1358 N N . SER A 1 174 ? 1.993 6.760 14.566 1.00 86.69 174 SER A N 1
ATOM 1359 C CA . SER A 1 174 ? 0.745 7.261 15.153 1.00 86.69 174 SER A CA 1
ATOM 1360 C C . SER A 1 174 ? -0.171 6.132 15.650 1.00 86.69 174 SER A C 1
ATOM 1362 O O . SER A 1 174 ? -1.182 6.411 16.290 1.00 86.69 174 SER A O 1
ATOM 1364 N N . ILE A 1 175 ? 0.150 4.872 15.328 1.00 82.62 175 ILE A N 1
ATOM 1365 C CA . ILE A 1 175 ? -0.610 3.678 15.737 1.00 82.62 175 ILE A CA 1
ATOM 1366 C C . ILE A 1 175 ? 0.043 2.967 16.932 1.00 82.62 175 ILE A C 1
ATOM 1368 O O . ILE A 1 175 ? -0.677 2.393 17.749 1.00 82.62 175 ILE A O 1
ATOM 1372 N N . ILE A 1 176 ? 1.383 2.952 16.980 1.00 66.31 176 ILE A N 1
ATOM 1373 C CA . ILE A 1 176 ? 2.215 2.282 18.001 1.00 66.31 176 ILE A CA 1
ATOM 1374 C C . ILE A 1 176 ? 2.458 3.228 19.176 1.00 66.31 176 ILE A C 1
ATOM 1376 O O . ILE A 1 176 ? 2.331 2.761 20.329 1.00 66.31 176 ILE A O 1
#

Organism: NCBI:txid40199

pLDDT: mean 70.62, std 17.13, range [30.39, 95.31]

Foldseek 3Di:
DVVVVVVVPDDDDDDDDDDDCPPPDLVNVLVVLVVCVVVPPPVLQQLQDDPPVPDDVVSSLVSLVSLLVSLLSLLVSCVVVLHQLVSLLVSLVVSVVSNVSHDPVSCLVCAVVVLVSLLSSLVSSLVSQVSHPVDPLVSNLVSLVVSLVVLVVCVVRHVCSVVSSVSSVVSSVVSD

Radius of gyration: 17.57 Å; chains: 1; bounding box: 47×38×44 Å

Sequence (176 aa):
MEYAILNLRQQKPPKATAVFCERPSPTALLESLAQLKASKPFVLRVLSQSPDELQSNRCKFMAVQITCTEALVNIMGLLHRQAPVNEVIKVAEQFLNEITEASLIMFKVASSQIIHQLLGVGHMVYNAFLYDESQSQLAVGRLITYLEDIVKSLEQDIPTAAEAREQLHKLAQSII